Protein AF-A0A1F3Y414-F1 (afdb_monomer_lite)

pLDDT: mean 71.17, std 16.38, range [38.19, 98.19]

Structure (mmCIF, N/CA/C/O backbone):
data_AF-A0A1F3Y414-F1
#
_entry.id   AF-A0A1F3Y414-F1
#
loop_
_atom_site.group_PDB
_atom_site.id
_atom_site.type_symbol
_atom_site.label_atom_id
_atom_site.label_alt_id
_atom_site.label_comp_id
_atom_site.label_asym_id
_atom_site.label_entity_id
_atom_site.label_seq_id
_atom_site.pdbx_PDB_ins_code
_atom_site.Cartn_x
_atom_site.Cartn_y
_atom_site.Cartn_z
_atom_site.occupancy
_atom_site.B_iso_or_equiv
_atom_site.auth_seq_id
_atom_site.auth_comp_id
_atom_site.auth_asym_id
_atom_site.auth_atom_id
_atom_site.pdbx_PDB_model_num
ATOM 1 N N . MET A 1 1 ? 25.084 51.739 44.358 1.00 38.44 1 MET A N 1
ATOM 2 C CA . MET A 1 1 ? 24.077 52.263 43.413 1.00 38.44 1 MET A CA 1
ATOM 3 C C . MET A 1 1 ? 23.681 51.088 42.522 1.00 38.44 1 MET A C 1
ATOM 5 O O . MET A 1 1 ? 24.475 50.714 41.677 1.00 38.44 1 MET A O 1
ATOM 9 N N . THR A 1 2 ? 22.708 50.238 42.886 1.00 46.84 2 THR A N 1
ATOM 10 C CA . THR A 1 2 ? 21.253 50.387 42.601 1.00 46.84 2 THR A CA 1
ATOM 11 C C . THR A 1 2 ? 21.041 50.997 41.211 1.00 46.84 2 THR A C 1
ATOM 13 O O . THR A 1 2 ? 21.494 52.107 40.980 1.00 46.84 2 THR A O 1
ATOM 16 N N . HIS A 1 3 ? 20.470 50.286 40.236 1.00 44.25 3 HIS A N 1
ATOM 17 C CA . HIS A 1 3 ? 19.054 49.919 40.225 1.00 44.25 3 HIS A CA 1
ATOM 18 C C . HIS A 1 3 ? 18.759 48.536 39.622 1.00 44.25 3 HIS A C 1
ATOM 20 O O . HIS A 1 3 ? 19.157 48.221 38.504 1.00 44.25 3 HIS A O 1
ATOM 26 N N . SER A 1 4 ? 17.955 47.769 40.359 1.00 49.38 4 SER A N 1
ATOM 27 C CA . SER A 1 4 ? 17.029 46.769 39.831 1.00 49.38 4 SER A CA 1
ATOM 28 C C . SER A 1 4 ? 15.976 47.433 38.941 1.00 49.38 4 SER A C 1
ATOM 30 O O . SER A 1 4 ? 15.489 48.507 39.295 1.00 49.38 4 SER A O 1
ATOM 32 N N . SER A 1 5 ? 15.524 46.756 37.885 1.00 42.56 5 SER A N 1
ATOM 33 C CA . SER A 1 5 ? 14.089 46.653 37.580 1.00 42.56 5 SER A CA 1
ATOM 34 C C . SER A 1 5 ? 13.803 45.541 36.579 1.00 42.56 5 SER A C 1
ATOM 36 O O . SER A 1 5 ? 14.465 45.389 35.556 1.00 42.56 5 SER A O 1
ATOM 38 N N . LEU A 1 6 ? 12.797 44.759 36.957 1.00 52.44 6 LEU A N 1
ATOM 39 C CA . LEU A 1 6 ? 12.203 43.641 36.256 1.00 52.44 6 LEU A CA 1
ATOM 40 C C . LEU A 1 6 ? 11.579 44.087 34.930 1.00 52.44 6 LEU A C 1
ATOM 42 O O . LEU A 1 6 ? 10.874 45.087 34.913 1.00 52.44 6 LEU A O 1
ATOM 46 N N . THR A 1 7 ? 11.696 43.270 33.886 1.00 41.69 7 THR A N 1
ATOM 47 C CA . THR A 1 7 ? 10.578 42.970 32.972 1.00 41.69 7 THR A CA 1
ATOM 48 C C . THR A 1 7 ? 10.787 41.546 32.452 1.00 41.69 7 THR A C 1
ATOM 50 O O . THR A 1 7 ? 11.782 41.218 31.821 1.00 41.69 7 THR A O 1
ATOM 53 N N . ALA A 1 8 ? 10.015 40.615 33.000 1.00 41.81 8 ALA A N 1
ATOM 54 C CA . ALA A 1 8 ? 8.841 40.071 32.327 1.00 41.81 8 ALA A CA 1
ATOM 55 C C . ALA A 1 8 ? 9.236 39.003 31.300 1.00 41.81 8 ALA A C 1
ATOM 57 O O . ALA A 1 8 ? 9.466 39.268 30.123 1.00 41.81 8 ALA A O 1
ATOM 58 N N . THR A 1 9 ? 9.273 37.770 31.800 1.00 47.03 9 THR A N 1
ATOM 59 C CA . THR A 1 9 ? 9.100 36.525 31.056 1.00 47.03 9 THR A CA 1
ATOM 60 C C . THR A 1 9 ? 8.008 36.726 30.002 1.00 47.03 9 THR A C 1
ATOM 62 O O . THR A 1 9 ? 6.826 36.814 30.335 1.00 47.03 9 THR A O 1
ATOM 65 N N . LYS A 1 10 ? 8.398 36.885 28.732 1.00 39.47 10 LYS A N 1
ATOM 66 C CA . LYS A 1 10 ? 7.442 37.069 27.637 1.00 39.47 10 LYS A CA 1
ATOM 67 C C . LYS A 1 10 ? 6.787 35.712 27.343 1.00 39.47 10 LYS A C 1
ATOM 69 O O . LYS A 1 10 ? 7.507 34.719 27.230 1.00 39.47 10 LYS A O 1
ATOM 74 N N . PRO A 1 11 ? 5.447 35.649 27.278 1.00 38.19 11 PRO A N 1
ATOM 75 C CA . PRO A 1 11 ? 4.705 34.400 27.239 1.00 38.19 11 PRO A CA 1
ATOM 76 C C . PRO A 1 11 ? 5.037 33.601 25.980 1.00 38.19 11 PRO A C 1
ATOM 78 O O . PRO A 1 11 ? 5.103 34.139 24.875 1.00 38.19 11 PRO A O 1
ATOM 81 N N . SER A 1 12 ? 5.223 32.304 26.191 1.00 52.22 12 SER A N 1
ATOM 82 C CA . SER A 1 12 ? 5.301 31.243 25.197 1.00 52.22 12 SER A CA 1
ATOM 83 C C . SER A 1 12 ? 4.205 31.388 24.141 1.00 52.22 12 SER A C 1
ATOM 85 O O . SER A 1 12 ? 3.057 31.009 24.375 1.00 52.22 12 SER A O 1
ATOM 87 N N . GLN A 1 13 ? 4.560 31.901 22.964 1.00 49.38 13 GLN A N 1
ATOM 88 C CA . GLN A 1 13 ? 3.753 31.697 21.769 1.00 49.38 13 GLN A CA 1
ATOM 89 C C . GLN A 1 13 ? 4.118 30.328 21.212 1.00 49.38 13 GLN A C 1
ATOM 91 O O . GLN A 1 13 ? 5.070 30.166 20.455 1.00 49.38 13 GLN A O 1
ATOM 96 N N . ILE A 1 14 ? 3.361 29.333 21.668 1.00 51.81 14 ILE A N 1
ATOM 97 C CA . ILE A 1 14 ? 3.125 28.095 20.936 1.00 51.81 14 ILE A CA 1
ATOM 98 C C . ILE A 1 14 ? 2.679 28.544 19.541 1.00 51.81 14 ILE A C 1
ATOM 100 O O . ILE A 1 14 ? 1.543 28.988 19.377 1.00 51.81 14 ILE A O 1
ATOM 104 N N . SER A 1 15 ? 3.587 28.524 18.563 1.00 53.94 15 SER A N 1
ATOM 105 C CA . SER A 1 15 ? 3.181 28.595 17.165 1.00 53.94 15 SER A CA 1
ATOM 106 C C . SER A 1 15 ? 2.211 27.444 16.965 1.00 53.94 15 SER A C 1
ATOM 108 O O . SER A 1 15 ? 2.488 26.314 17.390 1.00 53.94 15 SER A O 1
ATOM 110 N N . SER A 1 16 ? 1.019 27.739 16.445 1.00 65.44 16 SER A N 1
ATOM 111 C CA . SER A 1 16 ? 0.018 26.691 16.293 1.00 65.44 16 SER A CA 1
ATOM 112 C C . SER A 1 16 ? 0.647 25.571 15.469 1.00 65.44 16 SER A C 1
ATOM 114 O O . SER A 1 16 ? 1.439 25.81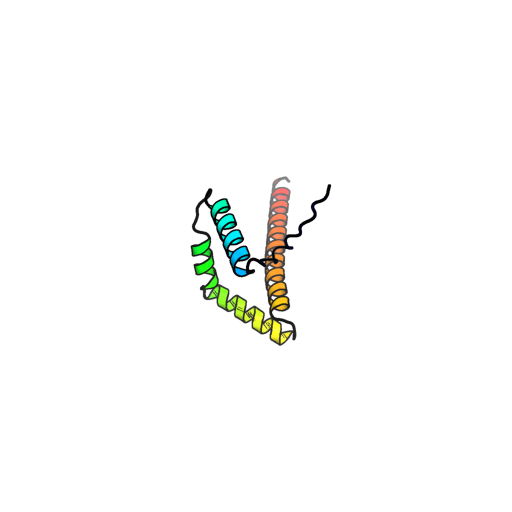4 14.553 1.00 65.44 16 SER A O 1
ATOM 116 N N . ILE A 1 17 ? 0.352 24.323 15.820 1.00 60.38 17 ILE A N 1
ATOM 117 C CA . ILE A 1 17 ? 0.896 23.168 15.099 1.00 60.38 17 ILE A CA 1
ATOM 118 C C . ILE A 1 17 ? 0.598 23.280 13.592 1.00 60.38 17 ILE A C 1
ATOM 120 O O . ILE A 1 17 ? 1.395 22.835 12.768 1.00 60.38 17 ILE A O 1
ATOM 124 N N . ASP A 1 18 ? -0.480 23.979 13.235 1.00 57.03 18 ASP A N 1
ATOM 125 C CA . ASP A 1 18 ? -0.870 24.318 11.869 1.00 57.03 18 ASP A CA 1
ATOM 126 C C . ASP A 1 18 ? 0.087 25.311 11.191 1.00 57.03 18 ASP A C 1
ATOM 128 O O . ASP A 1 18 ? 0.390 25.171 10.005 1.00 57.03 18 ASP A O 1
ATOM 132 N N . GLU A 1 19 ? 0.606 26.296 11.926 1.00 58.38 19 GLU A N 1
ATOM 133 C CA . GLU A 1 19 ? 1.598 27.259 11.440 1.00 58.38 19 GLU A CA 1
ATOM 134 C C . GLU A 1 19 ? 2.960 26.588 11.224 1.00 58.38 19 GLU A C 1
ATOM 136 O O . GLU A 1 19 ? 3.573 26.751 10.167 1.00 58.38 19 GLU A O 1
ATOM 141 N N . LEU A 1 20 ? 3.386 25.733 12.161 1.00 53.62 20 LEU A N 1
ATOM 142 C CA . LEU A 1 20 ? 4.598 24.922 12.007 1.00 53.62 20 LEU A CA 1
ATOM 143 C C . LEU A 1 20 ? 4.476 23.923 10.849 1.00 53.62 20 LEU A C 1
ATOM 145 O O . LEU A 1 20 ? 5.409 23.780 10.057 1.00 53.62 20 LEU A O 1
ATOM 149 N N . THR A 1 21 ? 3.311 23.293 10.690 1.00 52.56 21 THR A N 1
ATOM 150 C CA . THR A 1 21 ? 3.019 22.382 9.572 1.00 52.56 21 THR A CA 1
ATOM 151 C C . THR A 1 21 ? 3.035 23.127 8.239 1.00 52.56 21 THR A C 1
ATOM 153 O O . THR A 1 21 ? 3.602 22.643 7.259 1.00 52.56 21 THR A O 1
ATOM 156 N N . ARG A 1 22 ? 2.483 24.346 8.186 1.00 62.34 22 ARG A N 1
ATOM 157 C CA . ARG A 1 22 ? 2.497 25.185 6.981 1.00 62.34 22 ARG A CA 1
ATOM 158 C C . ARG A 1 22 ? 3.916 25.604 6.592 1.00 62.34 22 ARG A C 1
ATOM 160 O O . ARG A 1 22 ? 4.265 25.516 5.413 1.00 62.34 22 ARG A O 1
ATOM 167 N N . ILE A 1 23 ? 4.736 26.028 7.553 1.00 62.31 23 ILE A N 1
ATOM 168 C CA . ILE A 1 23 ? 6.128 26.442 7.312 1.00 62.31 23 ILE A CA 1
ATOM 169 C C . ILE A 1 23 ? 6.978 25.247 6.858 1.00 62.31 23 ILE A C 1
ATOM 171 O O . ILE A 1 23 ? 7.720 25.352 5.876 1.00 62.31 23 ILE A O 1
ATOM 175 N N . PHE A 1 24 ? 6.817 24.090 7.507 1.00 60.09 24 PHE A N 1
ATOM 176 C CA . PHE A 1 24 ? 7.497 22.850 7.133 1.00 60.09 24 PHE A CA 1
ATOM 177 C C . PHE A 1 24 ? 7.127 22.405 5.710 1.00 60.09 24 PHE A C 1
ATOM 179 O O . PHE A 1 24 ? 8.010 22.178 4.883 1.00 60.09 24 PHE A O 1
ATOM 186 N N . ASN A 1 25 ? 5.832 22.385 5.381 1.00 58.31 25 ASN A N 1
ATOM 187 C CA . ASN A 1 25 ? 5.354 21.997 4.054 1.00 58.31 25 ASN A CA 1
ATOM 188 C C . ASN A 1 25 ? 5.825 22.967 2.959 1.00 58.31 25 ASN A C 1
ATOM 190 O O . ASN A 1 25 ? 6.237 22.526 1.889 1.00 58.31 25 ASN A O 1
ATOM 194 N N . THR A 1 26 ? 5.843 24.275 3.230 1.00 68.19 26 THR A N 1
ATOM 195 C CA . THR A 1 26 ? 6.325 25.292 2.274 1.00 68.19 26 THR A CA 1
ATOM 196 C C . THR A 1 26 ? 7.818 25.120 1.980 1.00 68.19 26 THR A C 1
ATOM 198 O O . THR A 1 26 ? 8.244 25.189 0.827 1.00 68.19 26 THR A O 1
ATOM 201 N N . THR A 1 27 ? 8.611 24.814 3.008 1.00 57.69 27 THR A N 1
ATOM 202 C CA . THR A 1 27 ? 10.065 24.619 2.887 1.00 57.69 27 THR A CA 1
ATOM 203 C C . THR A 1 27 ? 10.412 23.292 2.194 1.00 57.69 27 THR A C 1
ATOM 205 O O . THR A 1 27 ? 11.346 23.234 1.396 1.00 57.69 27 THR A O 1
ATOM 208 N N . LEU A 1 28 ? 9.625 22.236 2.431 1.00 57.53 28 LEU A N 1
ATOM 209 C CA . LEU A 1 28 ? 9.767 20.930 1.777 1.00 57.53 28 LEU A CA 1
ATOM 210 C C . LEU A 1 28 ? 9.385 20.970 0.287 1.00 57.53 28 LEU A C 1
ATOM 212 O O . LEU A 1 28 ? 10.020 20.321 -0.542 1.00 57.53 28 LEU A O 1
ATOM 216 N N . ILE A 1 29 ? 8.358 21.746 -0.069 1.00 53.88 29 ILE A N 1
ATOM 217 C CA . ILE A 1 29 ? 7.959 21.952 -1.468 1.00 53.88 29 ILE A CA 1
ATOM 218 C C . ILE A 1 29 ? 9.027 22.770 -2.209 1.00 53.88 29 ILE A C 1
ATOM 220 O O . ILE A 1 29 ? 9.401 22.416 -3.327 1.00 53.88 29 ILE A O 1
ATOM 224 N N . ALA A 1 30 ? 9.582 23.808 -1.572 1.00 56.16 30 ALA A N 1
ATOM 225 C CA . ALA A 1 30 ? 10.654 24.619 -2.148 1.00 56.16 30 ALA A CA 1
ATOM 226 C C . ALA A 1 30 ? 11.950 23.820 -2.398 1.00 56.16 30 ALA A C 1
ATOM 228 O O . ALA A 1 30 ? 12.622 24.053 -3.401 1.00 56.16 30 ALA A O 1
ATOM 229 N N . SER A 1 31 ? 12.286 22.841 -1.546 1.00 53.31 31 SER A N 1
ATOM 230 C CA . SER A 1 31 ? 13.492 22.010 -1.711 1.00 53.31 31 SER A CA 1
ATOM 231 C C . SER A 1 31 ? 13.367 20.923 -2.788 1.00 53.31 31 SER A C 1
ATOM 233 O O . SER A 1 31 ? 14.383 20.443 -3.290 1.00 53.31 31 SER A O 1
ATOM 235 N N . LYS A 1 32 ? 12.140 20.565 -3.196 1.00 48.19 32 LYS A N 1
ATOM 236 C CA . LYS A 1 32 ? 11.861 19.614 -4.290 1.00 48.19 32 LYS A CA 1
ATOM 237 C C . LYS A 1 32 ? 11.739 20.256 -5.679 1.00 48.19 32 LYS A C 1
ATOM 239 O O . LYS A 1 32 ? 11.748 19.537 -6.676 1.00 48.19 32 LYS A O 1
ATOM 244 N N . ALA A 1 33 ? 11.645 21.583 -5.764 1.00 48.81 33 ALA A N 1
ATOM 245 C CA . ALA A 1 33 ? 11.393 22.318 -7.006 1.00 48.81 33 ALA A CA 1
ATOM 246 C C . ALA A 1 33 ? 12.571 22.352 -8.007 1.00 48.81 33 ALA A C 1
ATOM 248 O O . ALA A 1 33 ? 12.420 22.908 -9.091 1.00 48.81 33 ALA A O 1
ATOM 249 N N . SER A 1 34 ? 13.728 21.750 -7.701 1.00 49.34 34 SER A N 1
ATOM 250 C CA . SER A 1 34 ? 14.864 21.693 -8.633 1.00 49.34 34 SER A CA 1
ATOM 251 C C . SER A 1 34 ? 14.840 20.511 -9.612 1.00 49.34 34 SER A C 1
ATOM 253 O O . SER A 1 34 ? 15.669 20.498 -10.511 1.00 49.34 34 SER A O 1
ATOM 255 N N 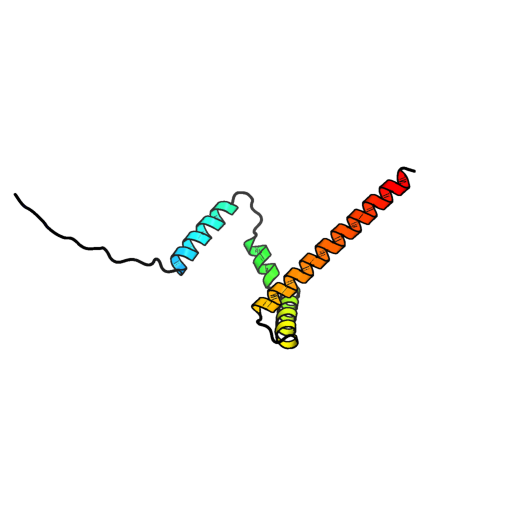. ASN A 1 35 ? 13.897 19.561 -9.510 1.00 49.94 35 ASN A N 1
ATOM 256 C CA . ASN A 1 35 ? 13.716 18.487 -10.504 1.00 49.94 35 ASN A CA 1
ATOM 257 C C . ASN A 1 35 ? 12.223 18.139 -10.676 1.00 49.94 35 ASN A C 1
ATOM 259 O O . ASN A 1 35 ? 11.685 17.225 -10.049 1.00 49.94 35 ASN A O 1
ATOM 263 N N . SER A 1 36 ? 11.545 18.935 -11.502 1.00 50.97 36 SER A N 1
ATOM 264 C CA . SER A 1 36 ? 10.096 18.991 -11.700 1.00 50.97 36 SER A CA 1
ATOM 265 C C . SER A 1 36 ? 9.534 17.885 -12.608 1.00 50.97 36 SER A C 1
ATOM 267 O O . SER A 1 36 ? 9.611 17.927 -13.834 1.00 50.97 36 SER A O 1
ATOM 269 N N . LYS A 1 37 ? 8.830 16.939 -11.992 1.00 53.53 37 LYS A N 1
ATOM 270 C CA . LYS A 1 37 ? 7.568 16.400 -12.520 1.00 53.53 37 LYS A CA 1
ATOM 271 C C . LYS A 1 37 ? 6.538 16.594 -11.409 1.00 53.53 37 LYS A C 1
ATOM 273 O O . LYS A 1 37 ? 6.900 16.436 -10.248 1.00 53.53 37 LYS A O 1
ATOM 278 N N . ASP A 1 38 ? 5.319 17.014 -11.730 1.00 64.69 38 ASP A N 1
ATOM 279 C CA . ASP A 1 38 ? 4.279 17.432 -10.773 1.00 64.69 38 ASP A CA 1
ATOM 280 C C . ASP A 1 38 ? 3.832 16.302 -9.819 1.00 64.69 38 ASP A C 1
ATOM 282 O O . ASP A 1 38 ? 2.743 15.743 -9.936 1.00 64.69 38 ASP A O 1
ATOM 286 N N . PHE A 1 39 ? 4.665 15.988 -8.825 1.00 64.38 39 PHE A N 1
ATOM 287 C CA . PHE A 1 39 ? 4.452 14.918 -7.848 1.00 64.38 39 PHE A CA 1
ATOM 288 C C . PHE A 1 39 ? 3.113 15.030 -7.117 1.00 64.38 39 PHE A C 1
ATOM 290 O O . PHE A 1 39 ? 2.527 14.016 -6.749 1.00 64.38 39 PHE A O 1
ATOM 297 N N . SER A 1 40 ? 2.632 16.252 -6.884 1.00 69.12 40 SER A N 1
ATOM 298 C CA . SER A 1 40 ? 1.343 16.488 -6.238 1.00 69.12 40 SER A CA 1
ATOM 299 C C . SER A 1 40 ? 0.191 15.991 -7.106 1.00 69.12 40 SER A C 1
ATOM 301 O O . SER A 1 40 ? -0.672 15.277 -6.609 1.00 69.12 40 SER A O 1
ATOM 303 N N . LYS A 1 41 ? 0.193 16.312 -8.403 1.00 73.25 41 LYS A N 1
ATOM 304 C CA . LYS A 1 41 ? -0.855 15.912 -9.346 1.00 73.25 41 LYS A CA 1
ATOM 305 C C . LYS A 1 41 ? -0.914 14.396 -9.510 1.00 73.25 41 LYS A C 1
ATOM 307 O O . LYS A 1 41 ? -2.000 13.825 -9.449 1.00 73.25 41 LYS A O 1
ATOM 312 N N . ASP A 1 42 ? 0.242 13.758 -9.657 1.00 74.62 42 ASP A N 1
ATOM 313 C CA . ASP A 1 42 ? 0.324 12.302 -9.793 1.00 74.62 42 ASP A CA 1
ATOM 314 C C . ASP A 1 42 ? -0.130 11.595 -8.507 1.00 74.62 42 ASP A C 1
ATOM 316 O O . ASP A 1 42 ? -0.847 10.595 -8.562 1.00 74.62 42 ASP A O 1
ATOM 320 N N . LEU A 1 43 ? 0.207 12.151 -7.337 1.00 69.44 43 LEU A N 1
ATOM 321 C CA . LEU A 1 43 ? -0.261 11.634 -6.052 1.00 69.44 43 LEU A CA 1
ATOM 322 C C . LEU A 1 43 ? -1.779 11.786 -5.891 1.00 69.44 43 LEU A C 1
ATOM 324 O O . LEU A 1 43 ? -2.432 10.839 -5.457 1.00 69.44 43 LEU A O 1
ATOM 328 N N . TYR A 1 44 ? -2.344 12.939 -6.263 1.00 75.94 44 TYR A N 1
ATOM 329 C CA . TYR A 1 44 ? -3.793 13.159 -6.239 1.00 75.94 44 TYR A CA 1
ATOM 330 C C . TYR A 1 44 ? -4.525 12.172 -7.155 1.00 75.94 44 TYR A C 1
ATOM 332 O O . TYR A 1 44 ? -5.464 11.509 -6.721 1.00 75.94 44 TYR A O 1
ATOM 340 N N . ALA A 1 45 ? -4.048 11.996 -8.390 1.00 78.12 45 ALA A N 1
ATOM 341 C CA . ALA A 1 45 ? -4.627 11.033 -9.324 1.00 78.12 45 ALA A CA 1
ATOM 342 C C . ALA A 1 45 ? -4.553 9.588 -8.795 1.00 78.12 45 ALA A C 1
ATOM 344 O O . ALA A 1 45 ? -5.499 8.815 -8.957 1.00 78.12 45 ALA A O 1
ATOM 345 N N . LEU A 1 46 ? -3.454 9.225 -8.122 1.00 77.75 46 LEU A N 1
ATOM 346 C CA . LEU A 1 46 ? -3.299 7.912 -7.501 1.00 77.75 46 LEU A CA 1
ATOM 347 C C . LEU A 1 46 ? -4.325 7.685 -6.385 1.00 77.75 46 LEU A C 1
ATOM 349 O O . LEU A 1 46 ? -5.004 6.657 -6.403 1.00 77.75 46 LEU A O 1
ATOM 353 N N . VAL A 1 47 ? -4.463 8.616 -5.432 1.00 79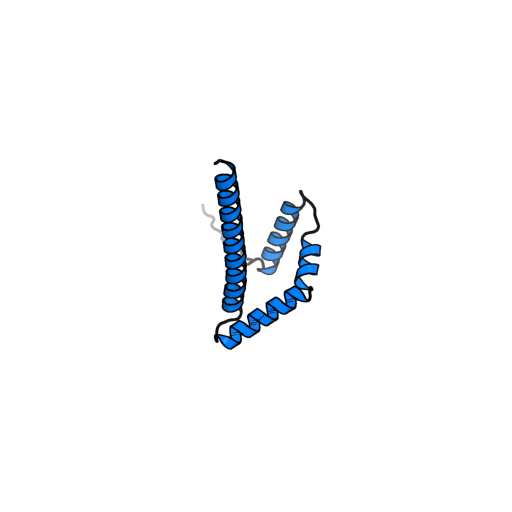.00 47 VAL A N 1
ATOM 354 C CA . VAL A 1 47 ? -5.374 8.436 -4.282 1.00 79.00 47 VAL A CA 1
ATOM 355 C C . VAL A 1 47 ? -6.849 8.462 -4.681 1.00 79.00 47 VAL A C 1
ATOM 357 O O . VAL A 1 47 ? -7.683 7.855 -4.010 1.00 79.00 47 VAL A O 1
ATOM 360 N N . GLU A 1 48 ? -7.183 9.121 -5.790 1.00 81.88 48 GLU A N 1
ATOM 361 C CA . GLU A 1 48 ? -8.539 9.114 -6.341 1.00 81.88 48 GLU A CA 1
ATOM 362 C C . GLU A 1 48 ? -8.854 7.856 -7.158 1.00 81.88 48 GLU A C 1
ATOM 364 O O . GLU A 1 48 ? -10.032 7.558 -7.394 1.00 81.88 48 GLU A O 1
ATOM 369 N N . SER A 1 49 ? -7.830 7.093 -7.554 1.00 84.25 49 SER A N 1
ATOM 370 C CA . SER A 1 49 ? -7.993 5.946 -8.440 1.00 84.25 49 SER A CA 1
ATOM 371 C C . SER A 1 49 ? -8.882 4.845 -7.830 1.00 84.25 49 SER A C 1
ATOM 373 O O . SER A 1 49 ? -8.820 4.566 -6.625 1.00 84.25 49 SER A O 1
ATOM 375 N N . PRO A 1 50 ? -9.684 4.142 -8.654 1.00 85.38 50 PRO A N 1
ATOM 376 C CA . PRO A 1 50 ? -10.473 3.000 -8.191 1.00 85.38 50 PRO A CA 1
ATOM 377 C C . PRO A 1 50 ? -9.620 1.890 -7.562 1.00 85.38 50 PRO A C 1
ATOM 379 O O . PRO A 1 50 ? -10.038 1.270 -6.586 1.00 85.38 50 PRO A O 1
ATOM 382 N N . ALA A 1 51 ? -8.407 1.674 -8.078 1.00 83.94 51 ALA A N 1
ATOM 383 C CA . ALA A 1 51 ? -7.470 0.695 -7.535 1.00 83.94 51 ALA A CA 1
ATOM 384 C C . ALA A 1 51 ? -7.035 1.059 -6.108 1.00 83.94 51 ALA A C 1
ATOM 386 O O . ALA A 1 51 ? -7.054 0.207 -5.221 1.00 83.94 51 ALA A O 1
ATOM 387 N N . PHE A 1 52 ? -6.725 2.334 -5.851 1.00 83.62 52 PHE A N 1
ATOM 388 C CA . PHE A 1 52 ? -6.389 2.789 -4.503 1.00 83.62 52 PHE A CA 1
ATOM 389 C C . PHE A 1 52 ? -7.569 2.630 -3.537 1.00 83.62 52 PHE A C 1
ATOM 391 O O . PHE A 1 52 ? -7.394 2.174 -2.409 1.00 83.62 52 PHE A O 1
ATOM 398 N N . ARG A 1 53 ? -8.800 2.897 -3.992 1.00 83.94 53 ARG A N 1
ATOM 399 C CA . ARG A 1 53 ? -10.010 2.634 -3.193 1.00 83.94 53 ARG A CA 1
ATOM 400 C C . ARG A 1 53 ? -10.173 1.153 -2.850 1.00 83.94 53 ARG A C 1
ATOM 402 O O . ARG A 1 53 ? -10.525 0.845 -1.715 1.00 83.94 53 ARG A O 1
ATOM 409 N N . ALA A 1 54 ? -9.886 0.246 -3.784 1.00 89.00 54 ALA A N 1
ATOM 410 C CA . ALA A 1 54 ? -9.918 -1.192 -3.518 1.00 89.00 54 ALA A CA 1
ATOM 411 C C . ALA A 1 54 ? -8.905 -1.599 -2.432 1.00 89.00 54 ALA A C 1
ATOM 413 O O . ALA A 1 54 ? -9.246 -2.382 -1.547 1.00 89.00 54 ALA A O 1
ATOM 414 N N . ILE A 1 55 ? -7.705 -1.004 -2.430 1.00 84.50 55 ILE A N 1
ATOM 415 C CA . ILE A 1 55 ? -6.703 -1.211 -1.370 1.00 84.50 55 ILE A CA 1
ATOM 416 C C . ILE A 1 55 ? -7.246 -0.750 -0.009 1.00 84.50 55 ILE A C 1
ATOM 418 O O . ILE A 1 55 ? -7.128 -1.472 0.979 1.00 84.50 55 ILE A O 1
ATOM 422 N N . LEU A 1 56 ? -7.899 0.415 0.057 1.00 86.81 56 LEU A N 1
ATOM 423 C CA . LEU A 1 56 ? -8.519 0.894 1.300 1.00 86.81 56 LEU A CA 1
ATOM 424 C C . LEU A 1 56 ? -9.640 -0.036 1.796 1.00 86.81 56 LEU A C 1
ATOM 426 O O . LEU A 1 56 ? -9.784 -0.227 3.005 1.00 86.81 56 LEU A O 1
ATOM 430 N N . CYS A 1 57 ? -10.423 -0.626 0.888 1.00 89.06 57 CYS A N 1
ATOM 431 C CA . CYS A 1 57 ? -11.427 -1.632 1.242 1.00 89.06 57 CYS A CA 1
ATOM 432 C C . CYS A 1 57 ? -10.782 -2.893 1.826 1.00 89.06 57 CYS A C 1
ATOM 434 O O . CYS A 1 57 ? -11.246 -3.369 2.858 1.00 89.06 57 CYS A O 1
ATOM 436 N N . ALA A 1 58 ? -9.691 -3.381 1.229 1.00 87.25 58 ALA A N 1
ATOM 437 C CA . ALA A 1 58 ? -8.952 -4.532 1.746 1.00 87.25 58 ALA A CA 1
ATOM 438 C C . ALA A 1 58 ? -8.395 -4.274 3.158 1.00 87.25 58 ALA A C 1
ATOM 440 O O . ALA A 1 58 ? -8.488 -5.140 4.019 1.00 87.25 58 ALA A O 1
ATOM 441 N N . ILE A 1 59 ? -7.895 -3.061 3.430 1.00 86.69 59 ILE A N 1
ATOM 442 C CA . ILE A 1 59 ? -7.436 -2.662 4.773 1.00 86.69 59 ILE A CA 1
ATOM 443 C C . ILE A 1 59 ? -8.581 -2.718 5.791 1.00 86.69 59 ILE A C 1
ATOM 445 O O . ILE A 1 59 ? -8.407 -3.239 6.890 1.00 86.69 59 ILE A O 1
ATOM 449 N N . ARG A 1 60 ? -9.755 -2.178 5.440 1.00 81.44 60 ARG A N 1
ATOM 450 C CA . ARG A 1 60 ? -10.932 -2.224 6.324 1.00 81.44 60 ARG A CA 1
ATOM 451 C C . ARG A 1 60 ? -11.401 -3.649 6.569 1.00 81.44 60 ARG A C 1
ATOM 453 O O . ARG A 1 60 ? -11.747 -3.973 7.696 1.00 81.44 60 ARG A O 1
ATOM 460 N N . GLN A 1 61 ? -11.412 -4.472 5.526 1.00 93.00 61 GLN A N 1
ATOM 461 C CA . GLN A 1 61 ? -11.773 -5.874 5.643 1.00 93.00 61 GLN A CA 1
ATOM 462 C C . GLN A 1 61 ? -10.810 -6.602 6.587 1.00 93.00 61 GLN A C 1
ATOM 464 O O . GLN A 1 61 ? -11.267 -7.181 7.559 1.00 93.00 61 GLN A O 1
ATOM 469 N N . LEU A 1 62 ? -9.495 -6.472 6.383 1.00 87.44 62 LEU A N 1
ATOM 470 C CA . LEU A 1 62 ? -8.491 -7.107 7.242 1.00 87.44 62 LEU A CA 1
ATOM 471 C C . LEU A 1 62 ? -8.594 -6.649 8.704 1.00 87.44 62 LEU A C 1
ATOM 473 O O . LEU A 1 62 ? -8.471 -7.455 9.616 1.00 87.44 62 LEU A O 1
ATOM 477 N N . SER A 1 63 ? -8.849 -5.358 8.932 1.00 91.12 63 SER A N 1
ATOM 4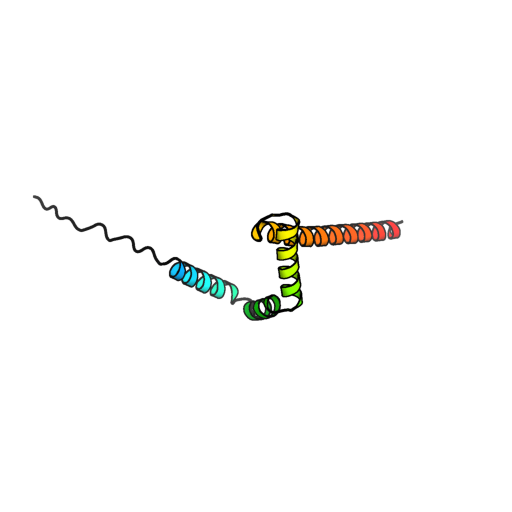78 C CA . SER A 1 63 ? -9.075 -4.815 10.277 1.00 91.12 63 SER A CA 1
ATOM 479 C C . SER A 1 63 ? -10.261 -5.480 10.979 1.00 91.12 63 SER A C 1
ATOM 481 O O . SER A 1 63 ? -10.176 -5.740 12.175 1.00 91.12 63 SER A O 1
ATOM 483 N N . ASN A 1 64 ? -11.338 -5.772 10.244 1.00 94.56 64 ASN A N 1
ATOM 484 C CA . ASN A 1 64 ? -12.505 -6.461 10.790 1.00 94.56 64 ASN A CA 1
ATOM 485 C C . ASN A 1 64 ? -12.243 -7.958 10.994 1.00 94.56 64 ASN A C 1
ATOM 487 O O . ASN A 1 64 ? -12.617 -8.489 12.032 1.00 94.56 64 ASN A O 1
ATOM 491 N N . ASP A 1 65 ? -11.619 -8.616 10.016 1.00 98.19 65 ASP A N 1
ATOM 492 C CA . ASP A 1 65 ? -11.392 -10.065 10.022 1.00 98.19 65 ASP A CA 1
ATOM 493 C C . ASP A 1 65 ? -10.431 -10.484 11.152 1.00 98.19 65 ASP A C 1
ATOM 495 O O . ASP A 1 65 ? -10.622 -11.530 11.766 1.00 98.19 65 ASP A O 1
ATOM 499 N N . GLU A 1 66 ? -9.433 -9.648 11.456 1.00 97.12 66 GLU A N 1
ATOM 500 C CA . GLU A 1 66 ? -8.404 -9.908 12.478 1.00 97.12 66 GLU A CA 1
ATOM 501 C C . GLU A 1 66 ? -8.652 -9.156 13.800 1.00 97.12 66 GLU A C 1
ATOM 503 O O . GLU A 1 66 ? -7.838 -9.233 14.718 1.00 97.12 66 GLU A O 1
ATOM 508 N N . GLU A 1 67 ? -9.744 -8.390 13.903 1.00 97.06 67 GLU A N 1
ATOM 509 C CA . GLU A 1 67 ? -10.079 -7.558 15.074 1.00 97.06 67 GLU A CA 1
ATOM 510 C C . GLU A 1 67 ? -8.951 -6.589 15.513 1.00 97.06 67 GLU A C 1
ATOM 512 O O . GLU A 1 67 ? -8.784 -6.276 16.694 1.00 97.06 67 GLU A O 1
ATOM 517 N N . ILE A 1 68 ? -8.177 -6.069 14.555 1.00 95.94 68 ILE A N 1
ATOM 518 C CA . ILE A 1 68 ? -7.064 -5.126 14.783 1.00 95.94 68 ILE A CA 1
ATOM 519 C C . ILE A 1 68 ? -7.421 -3.698 14.365 1.00 95.94 68 ILE A C 1
ATOM 521 O O . ILE A 1 68 ? -8.393 -3.456 13.646 1.00 95.94 68 ILE A O 1
ATOM 525 N N . SER A 1 69 ? -6.607 -2.712 14.756 1.00 87.81 69 SER A N 1
ATOM 526 C CA . SER A 1 69 ? -6.830 -1.330 14.323 1.00 87.81 69 SER A CA 1
ATOM 527 C C . SER A 1 69 ? -6.593 -1.149 12.816 1.00 87.81 69 SER A C 1
ATOM 529 O O . SER A 1 69 ? -5.726 -1.783 12.214 1.00 87.81 69 SER A O 1
ATOM 531 N N . LEU A 1 70 ? -7.291 -0.185 12.201 1.00 77.94 70 LEU A N 1
ATOM 532 C CA . LEU A 1 70 ? -7.079 0.182 10.790 1.00 77.94 70 LEU A CA 1
ATOM 533 C C . LEU A 1 70 ? -5.619 0.541 10.480 1.00 77.94 70 LEU A C 1
ATOM 535 O O . LEU A 1 70 ? -5.151 0.329 9.364 1.00 77.94 70 LEU A O 1
ATOM 539 N N . LYS A 1 71 ? -4.903 1.101 11.462 1.00 84.94 71 LYS A N 1
ATOM 540 C CA . LYS A 1 71 ? -3.486 1.441 11.332 1.00 84.94 71 LYS A CA 1
ATOM 541 C C . LYS A 1 71 ? -2.626 0.181 11.220 1.00 84.94 71 LYS A C 1
ATOM 543 O O . LYS A 1 71 ? -1.768 0.121 10.344 1.00 84.94 71 LYS A O 1
ATOM 548 N N . GLU A 1 72 ? -2.864 -0.806 12.081 1.00 74.00 72 GLU A N 1
ATOM 549 C CA . GLU A 1 72 ? -2.150 -2.088 12.057 1.00 74.00 72 GLU A CA 1
ATOM 550 C C . GLU A 1 72 ? -2.468 -2.869 10.779 1.00 74.00 72 GLU A C 1
ATOM 552 O O . GLU A 1 72 ? -1.550 -3.320 10.100 1.00 74.00 72 GLU A O 1
ATOM 557 N N . ALA A 1 73 ? -3.740 -2.930 10.377 1.00 79.62 73 ALA A N 1
ATOM 558 C CA . ALA A 1 73 ? -4.146 -3.561 9.121 1.00 79.62 73 ALA A CA 1
ATOM 559 C C . ALA A 1 73 ? -3.490 -2.896 7.896 1.00 79.62 73 ALA A C 1
ATOM 561 O O . ALA A 1 73 ? -2.978 -3.580 7.011 1.00 79.62 73 ALA A O 1
ATOM 562 N N . ALA A 1 74 ? -3.444 -1.559 7.850 1.00 84.12 74 ALA A N 1
ATOM 563 C CA . ALA A 1 74 ? -2.776 -0.831 6.771 1.00 84.12 74 ALA A CA 1
ATOM 564 C C . ALA A 1 74 ? -1.282 -1.162 6.692 1.00 84.12 74 ALA A C 1
ATOM 566 O O . ALA A 1 74 ? -0.753 -1.375 5.599 1.00 84.12 74 ALA A O 1
ATOM 567 N N . GLN A 1 75 ? -0.611 -1.229 7.845 1.00 86.94 75 GLN A N 1
ATOM 568 C CA . GLN A 1 75 ? 0.792 -1.615 7.920 1.00 86.94 75 GLN A CA 1
ATOM 569 C C . GLN A 1 75 ? 1.003 -3.036 7.377 1.00 86.94 75 GLN A C 1
ATOM 571 O O . GLN A 1 75 ? 1.844 -3.215 6.496 1.00 86.94 75 GLN A O 1
ATOM 576 N N . GLN A 1 76 ? 0.198 -4.009 7.812 1.00 89.19 76 GLN A N 1
ATOM 577 C CA . GLN A 1 76 ? 0.304 -5.398 7.352 1.00 89.19 76 GLN A CA 1
ATOM 578 C C . GLN A 1 76 ? 0.079 -5.544 5.840 1.00 89.19 76 GLN A C 1
ATOM 580 O O . GLN A 1 76 ? 0.835 -6.247 5.167 1.00 89.19 76 GLN A O 1
ATOM 585 N N . VAL A 1 77 ? -0.919 -4.853 5.276 1.00 85.94 77 VAL A N 1
ATOM 586 C CA . VAL A 1 77 ? -1.178 -4.868 3.826 1.00 85.94 77 VAL A CA 1
ATOM 587 C C . VAL A 1 77 ? 0.029 -4.327 3.054 1.00 85.94 77 VAL A C 1
ATOM 589 O O . VAL A 1 77 ? 0.495 -4.961 2.107 1.00 85.94 77 VAL A O 1
ATOM 592 N N . ILE A 1 78 ? 0.580 -3.182 3.470 1.00 86.56 78 ILE A N 1
ATOM 593 C CA . ILE A 1 78 ? 1.739 -2.565 2.805 1.00 86.56 78 ILE A CA 1
ATOM 594 C C . ILE A 1 78 ? 2.983 -3.457 2.915 1.00 86.56 78 ILE A C 1
ATOM 596 O O . ILE A 1 78 ? 3.699 -3.640 1.928 1.00 86.56 78 ILE A O 1
ATOM 600 N N . GLU A 1 79 ? 3.252 -4.017 4.093 1.00 88.56 79 GLU A N 1
ATOM 601 C CA . GLU A 1 79 ? 4.378 -4.931 4.316 1.00 88.56 79 GLU A CA 1
ATOM 602 C C . GLU A 1 79 ? 4.253 -6.201 3.473 1.00 88.56 79 GLU A C 1
ATOM 604 O O . GLU A 1 79 ? 5.238 -6.642 2.880 1.00 88.56 79 GLU A O 1
ATOM 609 N N . THR A 1 80 ? 3.040 -6.737 3.336 1.00 90.12 80 THR A N 1
ATOM 610 C CA . THR A 1 80 ? 2.762 -7.901 2.487 1.00 90.12 80 THR A CA 1
ATOM 611 C C . THR A 1 80 ? 3.085 -7.613 1.022 1.00 90.12 80 THR A C 1
ATOM 613 O O . THR A 1 80 ? 3.786 -8.406 0.392 1.00 90.12 80 THR A O 1
ATOM 616 N N . PHE A 1 81 ? 2.663 -6.462 0.485 1.00 84.38 81 PHE A N 1
ATOM 617 C CA . PHE A 1 81 ? 3.009 -6.065 -0.886 1.00 84.38 81 PHE A CA 1
ATOM 618 C C . PHE A 1 81 ? 4.520 -5.902 -1.084 1.00 84.38 81 PHE A C 1
ATOM 620 O O . PHE A 1 81 ? 5.061 -6.397 -2.069 1.00 84.38 81 PHE A O 1
ATOM 627 N N . ARG A 1 82 ? 5.220 -5.264 -0.138 1.00 85.81 82 ARG A N 1
ATOM 628 C CA . ARG A 1 82 ? 6.686 -5.111 -0.203 1.00 85.81 82 ARG A CA 1
ATOM 629 C C . ARG A 1 82 ? 7.406 -6.453 -0.159 1.00 85.81 82 ARG A C 1
ATOM 631 O O . ARG A 1 82 ? 8.360 -6.665 -0.901 1.00 85.81 82 ARG A O 1
ATOM 638 N N . LYS A 1 83 ? 6.948 -7.364 0.700 1.00 84.38 83 LYS A N 1
ATOM 639 C CA . LYS A 1 83 ? 7.499 -8.717 0.791 1.00 84.38 83 LYS A CA 1
ATOM 640 C C . LYS A 1 83 ? 7.273 -9.484 -0.509 1.00 84.38 83 LYS A C 1
ATOM 642 O O . LYS A 1 83 ? 8.196 -10.140 -0.975 1.00 84.38 83 LYS A O 1
ATOM 647 N N . ALA A 1 84 ? 6.083 -9.383 -1.100 1.00 78.25 84 ALA A N 1
ATOM 648 C CA . ALA A 1 84 ? 5.793 -9.997 -2.390 1.00 78.25 84 ALA A CA 1
ATOM 649 C C . ALA A 1 84 ? 6.737 -9.471 -3.483 1.00 78.25 84 ALA A C 1
ATOM 651 O O . ALA A 1 84 ? 7.362 -10.269 -4.173 1.00 78.25 84 ALA A O 1
ATOM 652 N N . ASP A 1 85 ? 6.895 -8.151 -3.592 1.00 79.81 85 ASP A N 1
ATOM 653 C CA . ASP A 1 85 ? 7.780 -7.510 -4.573 1.00 79.81 85 ASP A CA 1
ATOM 654 C C . ASP A 1 85 ? 9.255 -7.929 -4.408 1.00 79.81 85 ASP A C 1
ATOM 656 O O . ASP A 1 85 ? 9.922 -8.296 -5.378 1.00 79.81 85 ASP A O 1
ATOM 660 N N . SER A 1 86 ? 9.744 -7.982 -3.163 1.00 87.50 86 SER A N 1
ATOM 661 C CA . SER A 1 86 ? 11.096 -8.466 -2.850 1.00 87.50 86 SER A CA 1
ATOM 662 C C . SER A 1 86 ? 11.287 -9.924 -3.258 1.00 87.50 86 SER A C 1
ATOM 664 O O . SER A 1 86 ? 12.262 -10.245 -3.929 1.00 87.50 86 SER A O 1
ATOM 666 N N . LEU A 1 87 ? 10.347 -10.806 -2.899 1.00 84.81 87 LEU A N 1
ATOM 667 C CA . LEU A 1 87 ? 10.440 -12.231 -3.225 1.00 84.81 87 LEU A CA 1
ATOM 668 C C . LEU A 1 87 ? 10.439 -12.469 -4.737 1.00 84.81 87 LEU A C 1
ATOM 670 O O . LEU A 1 87 ? 11.199 -13.302 -5.225 1.00 84.81 87 LEU A O 1
ATOM 674 N N . TRP A 1 88 ? 9.620 -11.725 -5.484 1.00 79.06 88 TRP A N 1
ATOM 675 C CA . TRP A 1 88 ? 9.618 -11.788 -6.945 1.00 79.06 88 TRP A CA 1
ATOM 676 C C . TRP A 1 88 ? 10.931 -11.286 -7.545 1.00 79.06 88 TRP A C 1
ATOM 678 O O . TRP A 1 88 ? 11.454 -11.909 -8.469 1.00 79.06 88 TRP A O 1
ATOM 688 N N . THR A 1 89 ? 11.491 -10.204 -7.007 1.00 84.62 89 THR A N 1
ATOM 689 C CA . THR A 1 89 ? 12.786 -9.670 -7.450 1.00 84.62 89 THR A CA 1
ATOM 690 C C . THR A 1 89 ? 13.911 -10.676 -7.212 1.00 84.62 89 THR A C 1
ATOM 692 O O . THR A 1 89 ? 14.680 -10.966 -8.130 1.00 84.62 89 THR A O 1
ATOM 695 N N . ASP A 1 90 ? 13.968 -11.262 -6.016 1.00 86.25 90 ASP A N 1
ATOM 696 C CA . ASP A 1 90 ? 14.976 -12.257 -5.646 1.00 86.25 90 ASP A CA 1
ATOM 697 C C . ASP A 1 90 ? 14.856 -13.522 -6.504 1.00 86.25 90 ASP A C 1
ATOM 699 O O . ASP A 1 90 ? 15.862 -14.055 -6.977 1.00 86.25 90 ASP A O 1
ATOM 703 N N . TYR A 1 91 ? 13.625 -13.973 -6.759 1.00 83.62 91 TYR A N 1
ATOM 704 C CA . TYR A 1 91 ? 13.345 -15.121 -7.619 1.00 83.62 91 TYR A CA 1
ATOM 705 C C . TYR A 1 91 ? 13.836 -14.892 -9.055 1.00 83.62 91 TYR A C 1
ATOM 707 O O . TYR A 1 91 ? 14.593 -15.701 -9.592 1.00 83.62 91 TYR A O 1
ATOM 715 N N . ILE A 1 92 ? 13.460 -13.766 -9.670 1.00 81.00 92 ILE A N 1
ATOM 716 C CA . ILE A 1 92 ? 13.876 -13.427 -11.039 1.00 81.00 92 ILE A CA 1
ATOM 717 C C . ILE A 1 92 ? 15.396 -13.251 -11.123 1.00 81.00 92 ILE A C 1
ATOM 719 O O . ILE A 1 92 ? 16.018 -13.670 -12.103 1.00 81.00 92 ILE A O 1
ATOM 723 N N . PHE A 1 93 ? 16.014 -12.667 -10.095 1.00 79.19 93 PHE A N 1
ATOM 724 C CA . PHE A 1 93 ? 17.464 -12.544 -10.021 1.00 79.19 93 PHE A CA 1
ATOM 725 C C . PHE A 1 93 ? 18.146 -13.917 -10.000 1.00 79.19 93 PHE A C 1
ATOM 727 O O . PHE A 1 93 ? 19.066 -14.156 -10.786 1.00 79.19 93 PHE A O 1
ATOM 734 N N . GLN A 1 94 ? 17.673 -14.842 -9.158 1.00 80.56 94 GLN A N 1
ATOM 735 C CA . GLN A 1 94 ? 18.197 -16.209 -9.103 1.00 80.56 94 GLN A CA 1
ATOM 736 C C . GLN A 1 94 ? 18.021 -16.949 -10.436 1.00 80.56 94 GLN A C 1
ATOM 738 O O . GLN A 1 94 ? 18.983 -17.544 -10.924 1.00 80.56 94 GLN A O 1
ATOM 743 N N . GLU A 1 95 ? 16.857 -16.838 -11.085 1.00 78.94 95 GLU A N 1
ATOM 744 C CA . GLU A 1 95 ? 16.648 -17.409 -12.423 1.00 78.94 95 GLU A CA 1
ATOM 745 C C . GLU A 1 95 ? 17.629 -16.837 -13.458 1.00 78.94 95 GLU A C 1
ATOM 747 O O . GLU A 1 95 ? 18.140 -17.570 -14.311 1.00 78.94 95 GLU A O 1
ATOM 752 N N . GLY A 1 96 ? 17.910 -15.533 -13.397 1.00 77.56 96 GLY A N 1
ATOM 753 C CA . GLY A 1 96 ? 18.886 -14.877 -14.264 1.00 77.56 96 GLY A CA 1
ATOM 754 C C . GLY A 1 96 ? 20.298 -15.436 -14.076 1.00 77.56 96 GLY A C 1
ATOM 755 O O . GLY A 1 96 ? 20.968 -15.770 -15.057 1.00 77.56 96 GLY A O 1
ATOM 756 N N . ILE A 1 97 ? 20.729 -15.609 -12.824 1.00 75.12 97 ILE A N 1
ATOM 757 C CA . ILE A 1 97 ? 22.025 -16.216 -12.487 1.00 75.12 97 ILE A CA 1
ATOM 758 C C . ILE A 1 97 ? 22.110 -17.660 -12.990 1.00 75.12 97 ILE A C 1
ATOM 760 O O . ILE A 1 97 ? 23.124 -18.050 -13.577 1.00 75.12 97 ILE A O 1
ATOM 764 N N . ASP A 1 98 ? 21.053 -18.447 -12.814 1.00 78.38 98 ASP A N 1
ATOM 765 C CA . ASP A 1 98 ? 21.023 -19.840 -13.258 1.00 78.38 98 ASP A CA 1
ATOM 766 C C . ASP A 1 98 ? 21.088 -19.968 -14.783 1.00 78.38 98 ASP A C 1
ATOM 768 O O . ASP A 1 98 ? 21.748 -20.872 -15.304 1.00 78.38 98 ASP A O 1
ATOM 772 N N . ARG A 1 99 ? 20.460 -19.045 -15.523 1.00 77.75 99 ARG A N 1
ATOM 773 C CA . ARG A 1 99 ? 20.577 -18.980 -16.988 1.00 77.75 99 ARG A CA 1
ATOM 774 C C . ARG A 1 99 ? 22.007 -18.684 -17.433 1.00 77.75 99 ARG A C 1
ATOM 776 O O . ARG A 1 99 ? 22.492 -19.362 -18.334 1.00 77.75 99 ARG A O 1
ATOM 783 N N . ILE A 1 100 ? 22.690 -17.732 -16.790 1.00 77.94 100 ILE A N 1
ATOM 784 C CA . ILE A 1 100 ? 24.089 -17.397 -17.109 1.00 77.94 100 ILE A CA 1
ATOM 785 C C . ILE A 1 100 ? 24.997 -18.604 -16.849 1.00 77.94 100 ILE A C 1
ATOM 787 O O . ILE A 1 100 ? 25.782 -18.975 -17.719 1.00 77.94 100 ILE A O 1
ATOM 791 N N . LYS A 1 101 ? 24.846 -19.272 -15.697 1.00 67.81 101 LYS A N 1
ATOM 792 C CA . LYS A 1 101 ? 25.636 -20.470 -15.361 1.00 67.81 101 LYS A CA 1
ATOM 793 C C . LYS A 1 101 ? 25.465 -21.590 -16.388 1.00 67.81 101 LYS A C 1
ATOM 795 O O . LYS A 1 101 ? 26.453 -22.206 -16.779 1.00 67.81 101 LYS A O 1
ATOM 800 N N . LYS A 1 102 ? 24.233 -21.822 -16.857 1.00 73.50 102 LYS A N 1
ATOM 801 C CA . LYS A 1 102 ? 23.925 -22.817 -17.899 1.00 73.50 102 LYS A CA 1
ATOM 802 C C . LYS A 1 102 ? 24.500 -22.475 -19.277 1.00 73.50 102 LYS A C 1
ATOM 804 O O . LYS A 1 102 ? 24.631 -23.378 -20.086 1.00 73.50 102 LYS A O 1
ATOM 8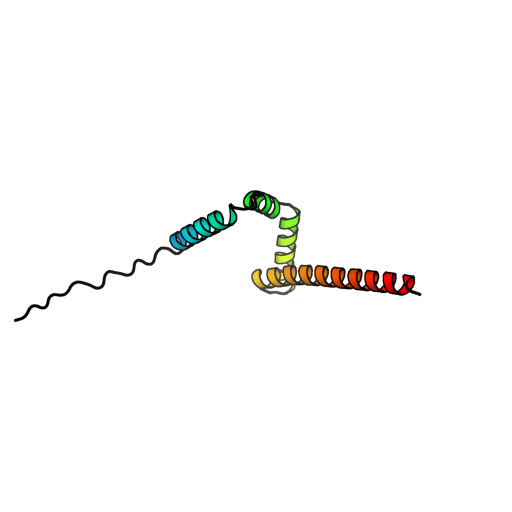09 N N . GLN A 1 103 ? 24.795 -21.206 -19.558 1.00 67.12 103 GLN A N 1
ATOM 810 C CA . GLN A 1 103 ? 25.392 -20.760 -20.825 1.00 67.12 103 GLN A CA 1
ATOM 811 C C . GLN A 1 103 ? 26.927 -20.696 -20.780 1.00 67.12 103 GLN A C 1
ATOM 813 O O . GLN A 1 103 ? 27.565 -20.623 -21.825 1.00 67.12 103 GLN A O 1
ATOM 818 N N . SER A 1 104 ? 27.520 -20.692 -19.582 1.00 60.34 104 SER A N 1
ATOM 819 C CA . SER A 1 104 ? 28.976 -20.698 -19.361 1.00 60.34 104 SER A CA 1
ATOM 820 C C . SER A 1 104 ? 29.599 -22.103 -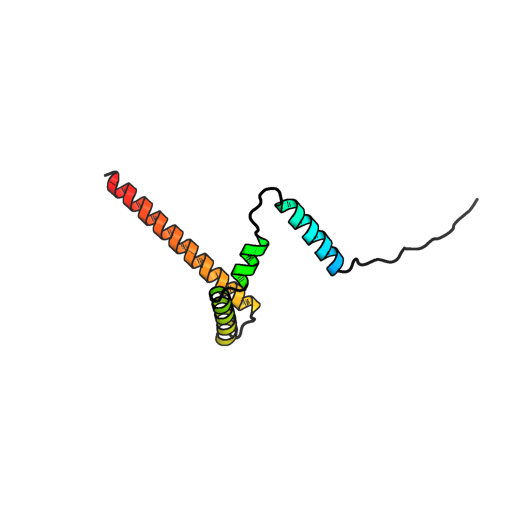19.251 1.00 60.34 104 SER A C 1
ATOM 822 O O . SER A 1 104 ? 30.777 -22.234 -18.911 1.00 60.34 104 SER A O 1
ATOM 824 N N . HIS A 1 105 ? 28.811 -23.147 -19.504 1.00 47.81 105 HIS A N 1
ATOM 825 C CA . HIS A 1 105 ? 29.228 -24.545 -19.649 1.00 47.81 105 HIS A CA 1
ATOM 826 C C . HIS A 1 105 ? 28.784 -25.054 -21.016 1.00 47.81 105 HIS A C 1
ATOM 828 O O . HIS A 1 105 ? 29.538 -25.870 -21.588 1.00 47.81 105 HIS A O 1
#

Radius of gyration: 26.55 Å; chains: 1; bounding box: 42×77×64 Å

Foldseek 3Di:
DDDDDDDDDDDDPPPDVVNVVVVVVVVVVVVPVPDDDPPVVVVVCVCPDPVVVVLLVQLVVQCVVVVHDSVVSNVVSVVVVVVVVVVVVVVVVVVVVVVVVVVVD

Sequence (105 aa):
MTHSSLTATKPSQISSIDELTRIFNTTLIASKASNSKDFSKDLYALVESPAFRAILCAIRQLSNDEEISLKEAAQQVIETFRKADSLWTDYIFQEGIDRIKKQSH

Secondary structure (DSSP, 8-state):
----------------HHHHHHHHHHHHHHHHTTS-S-HHHHHHHHHHSHHHHHHHHHHHHHHHHTT--HHHHHHHHHHHHHHHHHHHHHHHHHHHHHHHHHH--